Protein AF-A0A2T5G3D3-F1 (afdb_monomer)

Mean predicted aligned error: 13.02 Å

Secondary structure (DSSP, 8-state):
-EEEEEEEES--HHHHHHHHHHTT-EEPPPPPPPS---------------PPP---------S---EEE-TTS-EEEEEEEEEEEEETTEEEEEEEEEEEESSHHHHHHHHHHHHHHHHHTT--

Organism: Hydrogenibacillus schlegelii (NCBI:txid1484)

Radius of gyration: 21.53 Å; Cα contacts (8 Å, |Δi|>4): 156; chains: 1; bounding box: 33×65×43 Å

Nearest PDB structures (foldseek):
  5kec-assembly3_D  TM=5.441E-01  e=1.454E+00  Klebsiella pneumoniae
  5ked-assembly1_D  TM=5.421E-01  e=1.141E+00  Klebsiella pneumoniae
  3kdi-assembly1_A  TM=3.747E-01  e=2.511E+00  Arabidopsis thaliana
  3suz-assembly1_A  TM=4.066E-01  e=4.607E+00  Rattus norvegicus
  8fw5-assembly1_G  TM=3.354E-01  e=9.546E+00  Escherichia coli

Structure (mmCIF, N/CA/C/O backbone):
data_AF-A0A2T5G3D3-F1
#
_entry.id   AF-A0A2T5G3D3-F1
#
loop_
_atom_site.group_PDB
_atom_site.id
_atom_site.type_symbol
_atom_site.label_atom_id
_atom_site.label_alt_id
_atom_site.label_comp_id
_atom_site.label_asym_id
_atom_site.label_entity_id
_atom_site.label_seq_id
_atom_site.pdbx_PDB_ins_code
_atom_site.Cartn_x
_atom_site.Cartn_y
_atom_site.Cartn_z
_atom_site.occupancy
_atom_site.B_iso_or_equiv
_atom_site.auth_seq_id
_atom_site.auth_comp_id
_atom_site.auth_asym_id
_atom_site.auth_atom_id
_atom_site.pdbx_PDB_model_num
ATOM 1 N N . MET A 1 1 ? 1.406 -1.589 -18.668 1.00 78.25 1 MET A N 1
ATOM 2 C CA . MET A 1 1 ? 1.184 -1.319 -17.237 1.00 78.25 1 MET A CA 1
ATOM 3 C C . MET A 1 1 ? 0.192 -2.317 -16.689 1.00 78.25 1 MET A C 1
ATOM 5 O O . MET A 1 1 ? -0.881 -2.469 -17.265 1.00 78.25 1 MET A O 1
ATOM 9 N N . ALA A 1 2 ? 0.571 -2.992 -15.610 1.00 93.56 2 ALA A N 1
ATOM 10 C CA . ALA A 1 2 ? -0.282 -3.899 -14.857 1.00 93.56 2 ALA A CA 1
ATOM 11 C C . ALA A 1 2 ? -0.741 -3.212 -13.563 1.00 93.56 2 ALA A C 1
ATOM 13 O O . ALA A 1 2 ? -0.013 -2.389 -13.004 1.00 93.56 2 ALA A O 1
ATOM 14 N N . GLN A 1 3 ? -1.956 -3.522 -13.108 1.00 94.88 3 GLN A N 1
ATOM 15 C CA . GLN A 1 3 ? -2.544 -2.901 -11.922 1.00 94.88 3 GLN A CA 1
ATOM 16 C C . GLN A 1 3 ? -3.323 -3.912 -11.086 1.00 94.88 3 GLN A C 1
ATOM 18 O O . GLN A 1 3 ? -3.928 -4.840 -11.623 1.00 94.88 3 GLN A O 1
ATOM 23 N N . ALA A 1 4 ? -3.342 -3.701 -9.773 1.00 95.81 4 ALA A N 1
ATOM 24 C CA . ALA A 1 4 ? -4.165 -4.458 -8.840 1.00 95.81 4 ALA A CA 1
ATOM 25 C C . ALA A 1 4 ? -4.669 -3.555 -7.713 1.00 95.81 4 ALA A C 1
ATOM 27 O O . ALA A 1 4 ? -4.017 -2.587 -7.338 1.00 95.81 4 ALA A O 1
ATOM 28 N N . ARG A 1 5 ? -5.823 -3.893 -7.139 1.00 95.56 5 ARG A N 1
ATOM 29 C CA . ARG A 1 5 ? -6.384 -3.208 -5.971 1.00 95.56 5 ARG A CA 1
ATOM 30 C C . ARG A 1 5 ? -6.585 -4.211 -4.854 1.00 95.56 5 ARG A C 1
ATOM 32 O O . ARG A 1 5 ? -7.222 -5.239 -5.075 1.00 95.56 5 ARG A O 1
ATOM 39 N N . LEU A 1 6 ? -6.096 -3.886 -3.662 1.00 94.50 6 LEU A N 1
ATOM 40 C CA . LEU A 1 6 ? -6.287 -4.704 -2.470 1.00 94.50 6 LEU A CA 1
ATOM 41 C C . LEU A 1 6 ? -6.952 -3.893 -1.359 1.00 94.50 6 LEU A C 1
ATOM 43 O O . LEU A 1 6 ? -6.588 -2.747 -1.102 1.00 94.50 6 LEU A O 1
ATOM 47 N N . GLU A 1 7 ? -7.921 -4.518 -0.695 1.00 93.94 7 GLU A N 1
ATOM 48 C CA . GLU A 1 7 ? -8.536 -4.013 0.531 1.00 93.94 7 GLU A CA 1
ATOM 49 C C . GLU A 1 7 ? -8.004 -4.822 1.715 1.00 93.94 7 GLU A C 1
ATOM 51 O O . GLU A 1 7 ? -8.103 -6.050 1.742 1.00 93.94 7 GLU A O 1
ATOM 56 N N . PHE A 1 8 ? -7.462 -4.124 2.704 1.00 92.00 8 PHE A N 1
ATOM 57 C CA . PHE A 1 8 ? -6.969 -4.699 3.946 1.00 92.00 8 PHE A CA 1
ATOM 58 C C . PHE A 1 8 ? -7.875 -4.283 5.094 1.00 92.00 8 PHE A C 1
ATOM 60 O O . PHE A 1 8 ? -8.322 -3.139 5.155 1.00 92.00 8 PHE A O 1
ATOM 67 N N . ARG A 1 9 ? -8.141 -5.216 6.010 1.00 91.06 9 ARG A N 1
ATOM 68 C CA . ARG A 1 9 ? -8.968 -4.991 7.198 1.00 91.06 9 ARG A CA 1
ATOM 69 C C . ARG A 1 9 ? -8.184 -5.381 8.441 1.00 91.06 9 ARG A C 1
ATOM 71 O O . ARG A 1 9 ? -7.610 -6.463 8.483 1.00 91.06 9 ARG A O 1
ATOM 78 N N . GLY A 1 10 ? -8.178 -4.508 9.441 1.00 88.94 10 GLY A N 1
ATOM 79 C CA . GLY A 1 10 ? -7.516 -4.744 10.725 1.00 88.94 10 GLY A CA 1
ATOM 80 C C . GLY A 1 10 ? -6.015 -4.456 10.736 1.00 88.94 10 GLY A C 1
ATOM 81 O O . GLY A 1 10 ? -5.372 -4.693 11.753 1.00 88.94 10 GLY A O 1
ATOM 82 N N . ILE A 1 11 ? -5.457 -3.924 9.645 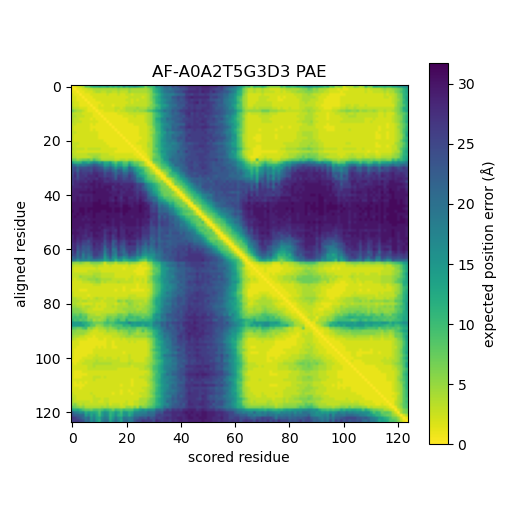1.00 90.25 11 ILE A N 1
ATOM 83 C CA . ILE A 1 11 ? -4.073 -3.446 9.592 1.00 90.25 11 ILE A CA 1
ATOM 84 C C . ILE A 1 11 ? -4.119 -1.921 9.420 1.00 90.25 11 ILE A C 1
ATOM 86 O O . ILE A 1 11 ? -4.654 -1.440 8.419 1.00 90.25 11 ILE A O 1
ATOM 90 N N . PRO A 1 12 ? -3.586 -1.138 10.372 1.00 90.56 12 PRO A N 1
ATOM 91 C CA . PRO A 1 12 ? -3.628 0.313 10.275 1.00 90.56 12 PRO A CA 1
ATOM 92 C C . PRO A 1 12 ? -2.683 0.816 9.177 1.00 90.56 12 PRO A C 1
ATOM 94 O O . PRO A 1 12 ? -1.663 0.195 8.858 1.00 90.56 12 PRO A O 1
ATOM 97 N N . LEU A 1 13 ? -2.978 1.997 8.624 1.00 90.94 13 LEU A N 1
ATOM 98 C CA . LEU A 1 13 ? -2.178 2.602 7.551 1.00 90.94 13 LEU A CA 1
ATOM 99 C C . LEU A 1 13 ? -0.694 2.768 7.928 1.00 90.94 13 LEU A C 1
ATOM 101 O O . LEU A 1 13 ? 0.181 2.610 7.079 1.00 90.94 13 LEU A O 1
ATOM 105 N N . SER A 1 14 ? -0.390 3.064 9.193 1.00 91.62 14 SER A N 1
ATOM 106 C CA . SER A 1 14 ? 0.991 3.177 9.688 1.00 91.62 14 SER A CA 1
ATOM 107 C C . SER A 1 14 ? 1.791 1.890 9.469 1.00 91.62 14 SER A C 1
ATOM 109 O O . SER A 1 14 ? 2.942 1.944 9.033 1.00 91.62 14 SER A O 1
ATOM 111 N N . THR A 1 15 ? 1.167 0.735 9.693 1.00 92.88 15 THR A N 1
ATOM 112 C CA . THR A 1 15 ? 1.768 -0.577 9.447 1.00 92.88 15 THR A CA 1
ATOM 113 C C . THR A 1 15 ? 1.956 -0.823 7.950 1.00 92.88 15 THR A C 1
ATOM 115 O O . THR A 1 15 ? 3.024 -1.266 7.529 1.00 92.88 15 THR A O 1
ATOM 118 N N . HIS A 1 16 ? 0.981 -0.439 7.119 1.00 93.88 16 HIS A N 1
ATOM 119 C CA . HIS A 1 16 ? 1.128 -0.490 5.662 1.00 93.88 16 HIS A CA 1
ATOM 120 C C . HIS A 1 16 ? 2.294 0.368 5.153 1.00 93.88 16 HIS A C 1
ATOM 122 O O . HIS A 1 16 ? 3.044 -0.084 4.288 1.00 93.88 16 HIS A O 1
ATOM 128 N N . ARG A 1 17 ? 2.503 1.571 5.707 1.00 93.69 17 ARG A N 1
ATOM 129 C CA . ARG A 1 17 ? 3.666 2.419 5.382 1.00 93.69 17 ARG A CA 1
ATOM 130 C C . ARG A 1 17 ? 4.982 1.739 5.746 1.00 93.69 17 ARG A C 1
ATOM 132 O O . ARG A 1 17 ? 5.920 1.774 4.954 1.00 93.69 17 ARG A O 1
ATOM 139 N N . ALA A 1 18 ? 5.044 1.072 6.898 1.00 93.19 18 ALA A N 1
ATOM 140 C CA . ALA A 1 18 ? 6.224 0.307 7.290 1.00 93.19 18 ALA A CA 1
ATOM 141 C C . ALA A 1 18 ? 6.504 -0.857 6.320 1.00 93.19 18 ALA A C 1
ATOM 143 O O . ALA A 1 18 ? 7.661 -1.115 5.991 1.00 93.19 18 ALA A O 1
ATOM 144 N N . TYR A 1 19 ? 5.469 -1.539 5.813 1.00 93.94 19 TYR A N 1
ATOM 145 C CA . TYR A 1 19 ? 5.640 -2.565 4.777 1.00 93.94 19 TYR A CA 1
ATOM 146 C C . TYR A 1 19 ? 6.149 -1.986 3.462 1.00 93.94 19 TYR A C 1
ATOM 148 O O . TYR A 1 19 ? 7.093 -2.524 2.893 1.00 93.94 19 TYR A O 1
ATOM 156 N N . MET A 1 20 ? 5.566 -0.874 3.008 1.00 94.69 20 MET A N 1
ATOM 157 C CA . MET A 1 20 ? 6.011 -0.175 1.801 1.00 94.69 20 MET A CA 1
ATOM 158 C C . MET A 1 20 ? 7.500 0.190 1.903 1.00 94.69 20 MET A C 1
ATOM 160 O O . MET A 1 20 ? 8.278 -0.172 1.023 1.00 94.69 20 MET A O 1
ATOM 164 N N . GLN A 1 21 ? 7.926 0.773 3.026 1.00 93.56 21 GLN A N 1
ATOM 165 C CA . GLN A 1 21 ? 9.333 1.100 3.277 1.00 93.56 21 GLN A CA 1
ATOM 166 C C . GLN A 1 21 ? 10.246 -0.134 3.267 1.00 93.56 21 GLN A C 1
ATOM 168 O O . GLN A 1 21 ? 11.314 -0.096 2.658 1.00 93.56 21 GLN A O 1
ATOM 173 N N . LYS A 1 22 ? 9.829 -1.246 3.894 1.00 94.25 22 LYS A N 1
ATOM 174 C CA . LYS A 1 22 ? 10.585 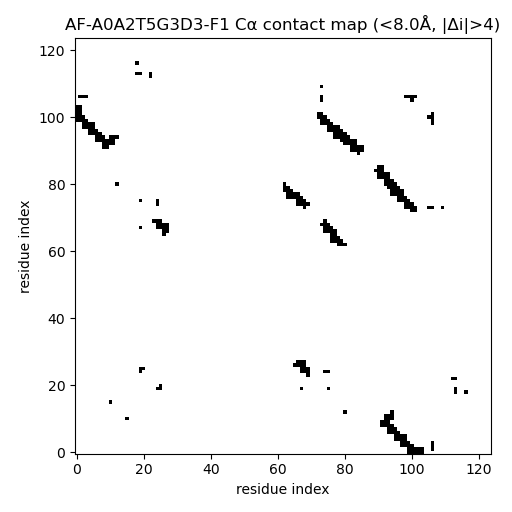-2.515 3.875 1.00 94.25 22 LYS A CA 1
ATOM 175 C C . LYS A 1 22 ? 10.763 -3.079 2.465 1.00 94.25 22 LYS A C 1
ATOM 177 O O . LYS A 1 22 ? 11.783 -3.701 2.194 1.00 94.25 22 LYS A O 1
ATOM 182 N N . LEU A 1 23 ? 9.790 -2.859 1.583 1.00 94.12 23 LEU A N 1
ATOM 183 C CA . LEU A 1 23 ? 9.835 -3.279 0.180 1.00 94.12 23 LEU A CA 1
ATOM 184 C C . LEU A 1 23 ? 10.541 -2.268 -0.738 1.00 94.12 23 LEU A C 1
ATOM 186 O O . LEU A 1 23 ? 10.537 -2.448 -1.956 1.00 94.12 23 LEU A O 1
ATOM 190 N N . GLY A 1 24 ? 11.135 -1.214 -0.171 1.00 95.44 24 GLY A N 1
ATOM 191 C CA . GLY A 1 24 ? 11.882 -0.197 -0.909 1.00 95.44 24 GLY A CA 1
ATOM 192 C C . GLY A 1 24 ? 11.025 0.919 -1.506 1.00 95.44 24 GLY A C 1
ATOM 193 O O . GLY A 1 24 ? 11.566 1.783 -2.188 1.00 95.44 24 GLY A O 1
ATOM 194 N N . PHE A 1 25 ? 9.718 0.948 -1.237 1.00 95.69 25 PHE A N 1
ATOM 195 C CA . PHE A 1 25 ? 8.858 2.043 -1.673 1.00 95.69 25 PHE A CA 1
ATOM 196 C C . PHE A 1 25 ? 9.112 3.296 -0.834 1.00 95.69 25 PHE A C 1
ATOM 198 O O . PHE A 1 25 ? 9.216 3.245 0.396 1.00 95.69 25 PHE A O 1
ATOM 205 N N . ARG A 1 26 ? 9.187 4.439 -1.510 1.00 94.06 26 ARG A N 1
ATOM 206 C CA . ARG A 1 26 ? 9.394 5.760 -0.908 1.00 94.06 26 ARG A CA 1
ATOM 207 C C . ARG A 1 26 ? 8.321 6.718 -1.408 1.00 94.06 26 ARG A C 1
ATOM 209 O O . ARG A 1 26 ? 7.843 6.510 -2.521 1.00 94.06 26 ARG A O 1
ATOM 216 N N . PRO A 1 27 ? 7.965 7.777 -0.660 1.00 92.00 27 PRO A N 1
ATOM 217 C CA . PRO A 1 27 ? 7.068 8.805 -1.172 1.00 92.00 27 PRO A CA 1
ATOM 218 C C . PRO A 1 27 ? 7.550 9.264 -2.546 1.00 92.00 27 PRO A C 1
ATOM 220 O O . PRO A 1 27 ? 8.721 9.626 -2.692 1.00 92.00 27 PRO A O 1
ATOM 223 N N . CYS A 1 28 ? 6.681 9.193 -3.553 1.00 88.50 28 CYS A N 1
ATOM 224 C CA . CYS A 1 28 ? 7.048 9.644 -4.887 1.00 88.50 28 CYS A CA 1
ATOM 225 C C . CYS A 1 28 ? 7.432 11.120 -4.783 1.00 88.50 28 CYS A C 1
ATOM 227 O O . CYS A 1 28 ? 6.657 11.923 -4.255 1.00 88.50 28 CYS A O 1
ATOM 229 N N . SER A 1 29 ? 8.622 11.491 -5.257 1.00 74.69 29 SER A N 1
ATOM 230 C CA . SER A 1 29 ? 8.968 12.905 -5.344 1.00 74.69 29 SER A CA 1
ATOM 231 C C . SER A 1 29 ? 7.921 13.597 -6.219 1.00 74.69 29 SER A C 1
ATOM 233 O O . SER A 1 29 ? 7.592 13.061 -7.284 1.00 74.69 29 SER A O 1
ATOM 235 N N . PRO A 1 30 ? 7.377 14.759 -5.807 1.00 60.25 30 PRO A N 1
ATOM 236 C CA . PRO A 1 30 ? 6.609 15.564 -6.738 1.00 60.25 30 PRO A CA 1
ATOM 237 C C . PRO A 1 30 ? 7.537 15.822 -7.922 1.00 60.25 30 PRO A C 1
ATOM 239 O O . PRO A 1 30 ? 8.655 16.305 -7.729 1.00 60.25 30 PRO A O 1
ATOM 242 N N . SER A 1 31 ? 7.125 15.404 -9.123 1.00 47.78 31 SER A N 1
ATOM 243 C CA . SER A 1 31 ? 7.866 15.740 -10.337 1.00 47.78 31 SER A CA 1
ATOM 244 C C . SER A 1 31 ? 8.101 17.242 -10.292 1.00 47.78 31 SER A C 1
ATOM 246 O O . SER A 1 31 ? 7.138 18.001 -10.157 1.00 47.78 31 SER A O 1
ATOM 248 N N . ALA A 1 32 ? 9.369 17.659 -10.286 1.00 41.06 32 ALA A N 1
ATOM 249 C CA . ALA A 1 32 ? 9.703 19.071 -10.321 1.00 41.06 32 ALA A CA 1
ATOM 250 C C . ALA A 1 32 ? 8.907 19.697 -11.477 1.00 41.06 32 ALA A C 1
ATOM 252 O O . ALA A 1 32 ? 8.893 19.103 -12.562 1.00 41.06 32 ALA A O 1
ATOM 253 N N . PRO A 1 33 ? 8.198 20.823 -11.272 1.00 41.03 33 PRO A N 1
ATOM 254 C CA . PRO A 1 33 ? 7.569 21.498 -12.392 1.00 41.03 33 PRO A CA 1
ATOM 255 C C . PRO A 1 33 ? 8.672 21.782 -13.411 1.00 41.03 33 PRO A C 1
ATOM 257 O O . PRO A 1 33 ? 9.689 22.393 -13.073 1.00 41.03 33 PRO A O 1
ATOM 260 N N . SER A 1 34 ? 8.507 21.265 -14.630 1.00 37.31 34 SER A N 1
ATOM 261 C CA . SER A 1 34 ? 9.401 21.578 -15.742 1.00 37.31 34 SER A CA 1
ATOM 262 C C . SER A 1 34 ? 9.524 23.105 -15.830 1.00 37.31 34 SER A C 1
ATOM 264 O O . SER A 1 34 ? 8.487 23.777 -15.797 1.00 37.31 34 SER A O 1
ATOM 266 N N . PRO A 1 35 ? 10.734 23.690 -15.890 1.00 45.22 35 PRO A N 1
ATOM 267 C CA . PRO A 1 35 ? 10.912 25.134 -15.964 1.00 45.22 35 PRO A CA 1
ATOM 268 C C . PRO A 1 35 ? 10.586 25.647 -17.378 1.00 45.22 35 PRO A C 1
ATOM 270 O O . PRO A 1 35 ? 11.434 26.204 -18.062 1.00 45.22 35 PRO A O 1
ATOM 273 N N . GLU A 1 36 ? 9.345 25.476 -17.824 1.00 44.81 36 GLU A N 1
ATOM 274 C CA . GLU A 1 36 ? 8.787 26.121 -19.015 1.00 44.81 36 GLU A CA 1
ATOM 275 C C . GLU A 1 36 ? 7.633 27.028 -18.593 1.00 44.81 36 GLU A C 1
ATOM 277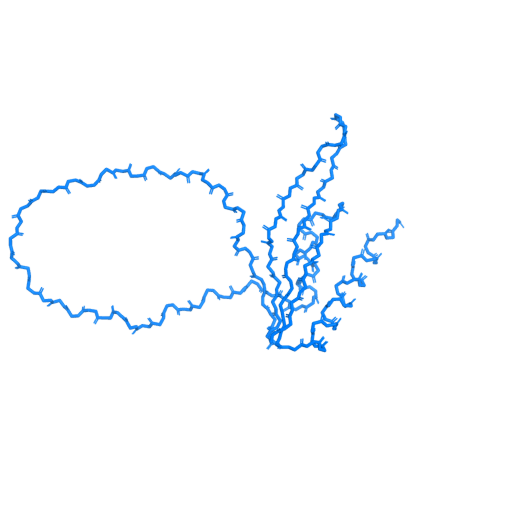 O O . GLU A 1 36 ? 6.470 26.794 -18.898 1.00 44.81 36 GLU A O 1
ATOM 282 N N . SER A 1 37 ? 7.948 28.062 -17.817 1.00 51.06 37 SER A N 1
ATOM 283 C CA . SER A 1 37 ? 7.110 29.262 -17.685 1.00 51.06 37 SER A CA 1
ATOM 284 C C . SER A 1 37 ? 7.955 30.421 -17.155 1.00 51.06 37 SER A C 1
ATOM 286 O O . SER A 1 37 ? 7.642 31.039 -16.143 1.00 51.06 37 SER A O 1
ATOM 288 N N . VAL A 1 38 ? 9.057 30.726 -17.845 1.00 49.00 38 VAL A N 1
ATOM 289 C CA . VAL A 1 38 ? 9.618 32.082 -17.808 1.00 49.00 38 VAL A CA 1
ATOM 290 C C . VAL A 1 38 ? 8.822 32.891 -18.830 1.00 49.00 38 VAL A C 1
ATOM 292 O O . VAL A 1 38 ? 9.212 33.008 -19.987 1.00 49.00 38 VAL A O 1
ATOM 295 N N . ALA A 1 39 ? 7.651 33.383 -18.424 1.00 50.00 39 ALA A N 1
ATOM 296 C CA . ALA A 1 39 ? 6.958 34.415 -19.183 1.00 50.00 39 ALA A CA 1
ATOM 297 C C . ALA A 1 39 ? 7.765 35.717 -19.051 1.00 50.00 39 ALA A C 1
ATOM 299 O O . ALA A 1 39 ? 8.002 36.197 -17.941 1.00 50.00 39 ALA A O 1
ATOM 300 N N . LEU A 1 40 ? 8.229 36.254 -20.182 1.00 48.56 40 LEU A N 1
ATOM 301 C CA . LEU A 1 40 ? 8.820 37.589 -20.266 1.00 48.56 40 LEU A CA 1
ATOM 302 C C . LEU A 1 40 ? 7.809 38.637 -19.749 1.00 48.56 40 LEU A C 1
ATOM 304 O O . LEU A 1 40 ? 6.618 38.509 -20.037 1.00 48.56 40 LEU A O 1
ATOM 308 N N . PRO A 1 41 ? 8.242 39.685 -19.022 1.00 47.97 41 PRO A N 1
ATOM 309 C CA . PRO A 1 41 ? 7.345 40.757 -18.613 1.00 47.97 41 PRO A CA 1
ATOM 310 C C . PRO A 1 41 ? 7.052 41.666 -19.813 1.00 47.97 41 PRO A C 1
ATOM 312 O O . PRO A 1 41 ? 7.903 42.454 -20.223 1.00 47.97 41 PRO A O 1
ATOM 315 N N . GLU A 1 42 ? 5.846 41.573 -20.370 1.00 47.25 42 GLU A N 1
ATOM 316 C CA . GLU A 1 42 ? 5.347 42.535 -21.353 1.00 47.25 42 GLU A CA 1
ATOM 317 C C . GLU A 1 42 ? 4.412 43.543 -20.662 1.00 47.25 42 GLU A C 1
ATOM 319 O O . GLU A 1 42 ? 3.364 43.180 -20.136 1.00 47.25 42 GLU A O 1
ATOM 324 N N . GLY A 1 43 ? 4.866 44.801 -20.619 1.00 41.56 43 GLY A N 1
ATOM 325 C CA . GLY A 1 43 ? 4.079 46.040 -20.572 1.00 41.56 43 GLY A CA 1
ATOM 326 C C . GLY A 1 43 ? 2.878 46.132 -19.625 1.00 41.56 43 GLY A C 1
ATOM 327 O O . GLY A 1 43 ? 1.751 45.851 -20.014 1.00 41.56 43 GLY A O 1
ATOM 328 N N . THR A 1 44 ? 3.094 46.693 -18.435 1.00 48.59 44 THR A N 1
ATOM 329 C CA . THR A 1 44 ? 2.025 47.266 -17.603 1.00 48.59 44 THR A CA 1
ATOM 330 C C . THR A 1 44 ? 1.619 48.641 -18.139 1.00 48.59 44 THR A C 1
ATOM 332 O O . THR A 1 44 ? 2.436 49.556 -18.094 1.00 48.59 44 THR A O 1
ATOM 335 N N . ASP A 1 45 ? 0.356 48.819 -18.535 1.00 42.28 45 ASP A N 1
ATOM 336 C CA . ASP A 1 45 ? -0.370 50.075 -18.297 1.00 42.28 45 ASP A CA 1
ATOM 337 C C . ASP A 1 45 ? -1.884 49.817 -18.139 1.00 42.28 45 ASP A C 1
ATOM 339 O O . ASP A 1 45 ? -2.449 48.976 -18.836 1.00 42.28 45 ASP A O 1
ATOM 343 N N . ALA A 1 46 ? -2.501 50.570 -17.218 1.00 36.75 46 ALA A N 1
ATOM 344 C CA . ALA A 1 46 ? -3.918 50.623 -16.814 1.00 36.75 46 ALA A CA 1
ATOM 345 C C . ALA A 1 46 ? -4.378 49.752 -15.613 1.00 36.75 46 ALA A C 1
ATOM 347 O O . ALA A 1 46 ? -4.683 48.566 -15.708 1.00 36.75 46 ALA A O 1
ATOM 348 N N . ALA A 1 47 ? -4.501 50.425 -14.463 1.00 41.75 47 ALA A N 1
ATOM 349 C CA . ALA A 1 47 ? -5.241 50.035 -13.253 1.00 41.75 47 ALA A CA 1
ATOM 350 C C . ALA A 1 47 ? -6.733 50.478 -13.348 1.00 41.75 47 ALA A C 1
ATOM 352 O O . ALA A 1 47 ? -7.080 51.115 -14.345 1.00 41.75 47 ALA A O 1
ATOM 353 N N . PRO A 1 48 ? -7.608 50.318 -12.322 1.00 54.16 48 PRO A N 1
ATOM 354 C CA . PRO A 1 48 ? -7.520 49.542 -11.078 1.00 54.16 48 PRO A CA 1
ATOM 355 C C . PRO A 1 48 ? -8.784 48.675 -10.805 1.00 54.16 48 PRO A C 1
ATOM 357 O O . PRO A 1 48 ? -9.754 48.674 -11.555 1.00 54.16 48 PRO A O 1
ATOM 360 N N . ASP A 1 49 ? -8.781 48.026 -9.638 1.00 45.09 49 ASP A N 1
ATOM 361 C CA . ASP A 1 49 ? -9.969 47.653 -8.854 1.00 45.09 49 ASP A CA 1
ATOM 362 C C . ASP A 1 49 ? -10.714 46.360 -9.237 1.00 45.09 49 ASP A C 1
ATOM 364 O O . ASP A 1 49 ? -11.626 46.337 -10.061 1.00 45.09 49 ASP A O 1
ATOM 368 N N . ARG A 1 50 ? -10.361 45.268 -8.542 1.00 45.75 50 ARG A N 1
ATOM 369 C CA . ARG A 1 50 ? -11.331 44.316 -7.977 1.00 45.75 50 ARG A CA 1
ATOM 370 C C . ARG A 1 50 ? -10.646 43.386 -6.977 1.00 45.75 50 ARG A C 1
ATOM 372 O O . ARG A 1 50 ? -9.786 42.585 -7.329 1.00 45.75 50 ARG A O 1
ATOM 379 N N . LEU A 1 51 ? -11.065 43.501 -5.720 1.00 52.66 51 LEU A N 1
ATOM 380 C CA . LEU A 1 51 ? -10.820 42.538 -4.646 1.00 52.66 51 LEU A CA 1
ATOM 381 C C . LEU A 1 51 ? -11.140 41.105 -5.111 1.00 52.66 51 LEU A C 1
ATOM 383 O O . LEU A 1 51 ? -12.246 40.880 -5.610 1.00 52.66 51 LEU A O 1
ATOM 387 N N . PRO A 1 52 ? -10.291 40.107 -4.825 1.00 44.38 52 PRO A N 1
ATOM 388 C CA . PRO A 1 52 ? -10.769 38.758 -4.605 1.00 44.38 52 PRO A CA 1
ATOM 389 C C . PRO A 1 52 ? -10.823 38.491 -3.104 1.00 44.38 52 PRO A C 1
ATOM 391 O O . PRO A 1 52 ? -9.848 38.645 -2.369 1.00 44.38 52 PRO A O 1
ATOM 394 N N . ALA A 1 53 ? -12.021 38.112 -2.676 1.00 38.69 53 ALA A N 1
ATOM 395 C CA . ALA A 1 53 ? -12.337 37.644 -1.347 1.00 38.69 53 ALA A CA 1
ATOM 396 C C . ALA A 1 53 ? -11.359 36.556 -0.886 1.00 38.69 53 ALA A C 1
ATOM 398 O O . ALA A 1 53 ? -10.998 35.657 -1.645 1.00 38.69 53 ALA A O 1
ATOM 399 N N . SER A 1 54 ? -10.989 36.631 0.391 1.00 41.38 54 SER A N 1
ATOM 400 C CA . SER A 1 54 ? -10.358 35.552 1.138 1.00 41.38 54 SER A CA 1
ATOM 401 C C . SER A 1 54 ? -11.179 34.272 0.995 1.00 41.38 54 SER A C 1
ATOM 403 O O . SER A 1 54 ? -12.182 34.086 1.685 1.00 41.38 54 SER A O 1
ATOM 405 N N . THR A 1 55 ? -10.758 33.372 0.110 1.00 42.31 55 THR A N 1
ATOM 406 C CA . THR A 1 55 ? -11.275 32.008 0.100 1.00 42.31 55 THR A CA 1
ATOM 407 C C . THR A 1 55 ? -10.699 31.309 1.323 1.00 42.31 55 THR A C 1
ATOM 409 O O . THR A 1 55 ? -9.512 30.989 1.383 1.00 42.31 55 THR A O 1
ATOM 412 N N . ALA A 1 56 ? -11.545 31.142 2.337 1.00 44.69 56 ALA A N 1
ATOM 413 C CA . ALA A 1 56 ? -11.257 30.343 3.514 1.00 44.69 56 ALA A CA 1
ATOM 414 C C . ALA A 1 56 ? -10.745 28.946 3.105 1.00 44.69 56 ALA A C 1
ATOM 416 O O . ALA A 1 56 ? -11.226 28.391 2.110 1.00 44.69 56 ALA A O 1
ATOM 417 N N . PRO A 1 57 ? -9.809 28.346 3.862 1.00 40.81 57 PRO A N 1
ATOM 418 C CA . PRO A 1 57 ? -9.380 26.982 3.612 1.00 40.81 57 PRO A CA 1
ATOM 419 C C . PRO A 1 57 ? -10.563 26.056 3.901 1.00 40.81 57 PRO A C 1
ATOM 421 O O . PRO A 1 57 ? -10.884 25.763 5.052 1.00 40.81 57 PRO A O 1
ATOM 424 N N . SER A 1 58 ? -11.242 25.624 2.841 1.00 39.88 58 SER A N 1
ATOM 425 C CA . SER A 1 58 ? -12.214 24.544 2.930 1.00 39.88 58 SER A CA 1
ATOM 426 C C . SER A 1 58 ? -11.437 23.284 3.290 1.00 39.88 58 SER A C 1
ATOM 428 O O . SER A 1 58 ? -10.642 22.782 2.498 1.00 39.88 58 SER A O 1
ATOM 430 N N . GLN A 1 59 ? -11.617 22.827 4.528 1.00 44.75 59 GLN A N 1
ATOM 431 C CA . GLN A 1 59 ? -11.155 21.535 5.021 1.00 44.75 59 GLN A CA 1
ATOM 432 C C . GLN A 1 59 ? -11.954 20.420 4.337 1.00 44.75 59 GLN A C 1
ATOM 434 O O . GLN A 1 59 ? -12.765 19.745 4.962 1.00 44.75 59 GLN A O 1
ATOM 439 N N . ASP A 1 60 ? -11.716 20.226 3.046 1.00 42.22 60 ASP A N 1
ATOM 440 C CA . ASP A 1 60 ? -12.002 18.964 2.387 1.00 42.22 60 ASP A CA 1
ATOM 441 C C . ASP A 1 60 ? -10.782 18.078 2.648 1.00 42.22 60 ASP A C 1
ATOM 443 O O . ASP A 1 60 ? -9.692 18.275 2.105 1.00 42.22 60 ASP A O 1
ATOM 447 N N . ARG A 1 61 ? -10.909 17.191 3.637 1.00 43.69 61 ARG A N 1
ATOM 448 C CA . ARG A 1 61 ? -9.857 16.262 4.046 1.00 43.69 61 ARG A CA 1
ATOM 449 C C . ARG A 1 61 ? -9.699 15.239 2.924 1.00 43.69 61 ARG A C 1
ATOM 451 O O . ARG A 1 61 ? -10.316 14.181 2.969 1.00 43.69 61 ARG A O 1
ATOM 458 N N . ALA A 1 62 ? -8.908 15.598 1.916 1.00 42.59 62 ALA A N 1
ATOM 459 C CA . ALA A 1 62 ? -8.647 14.796 0.733 1.00 42.59 62 ALA A CA 1
ATOM 460 C C . ALA A 1 62 ? -8.276 13.358 1.123 1.00 42.59 62 ALA A C 1
ATOM 462 O O . ALA A 1 62 ? -7.178 13.076 1.609 1.00 42.59 62 ALA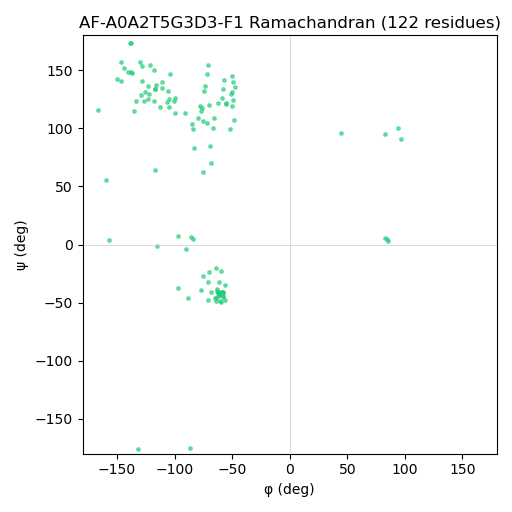 A O 1
ATOM 463 N N . ALA A 1 63 ? -9.205 12.434 0.894 1.00 44.19 63 ALA A N 1
ATOM 464 C CA . ALA A 1 63 ? -8.844 1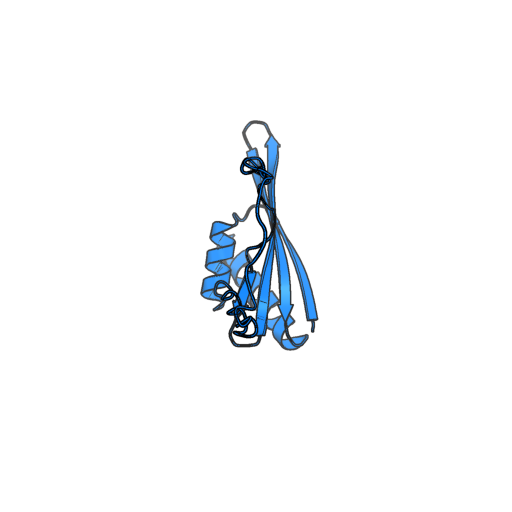1.062 0.613 1.00 44.19 63 ALA A CA 1
ATOM 465 C C . ALA A 1 63 ? -8.030 11.069 -0.694 1.00 44.19 63 ALA A C 1
ATOM 467 O O . ALA A 1 63 ? -8.518 11.531 -1.721 1.00 44.19 63 ALA A O 1
ATOM 468 N N . GLY A 1 64 ? -6.794 10.571 -0.645 1.00 54.56 64 GLY A N 1
ATOM 469 C CA . GLY A 1 64 ? -6.012 10.239 -1.838 1.00 54.56 64 GLY A CA 1
ATOM 470 C C . GLY A 1 64 ? -5.023 11.311 -2.303 1.00 54.56 64 GLY A C 1
ATOM 471 O O . GLY A 1 64 ? -5.328 12.140 -3.151 1.00 54.56 64 GLY A O 1
ATOM 472 N N . THR A 1 65 ? -3.790 11.241 -1.803 1.00 65.50 65 THR A N 1
ATOM 473 C CA . THR A 1 65 ? -2.586 11.769 -2.493 1.00 65.50 65 THR A CA 1
ATOM 474 C C . THR A 1 65 ? -1.294 11.093 -2.026 1.00 65.50 65 THR A C 1
ATOM 476 O O . THR A 1 65 ? -0.206 11.469 -2.455 1.00 65.50 65 THR A O 1
ATOM 479 N N . GLU A 1 66 ? -1.370 10.082 -1.155 1.00 88.06 66 GLU A N 1
ATOM 480 C CA . GLU A 1 66 ? -0.173 9.374 -0.717 1.00 88.06 66 GLU A CA 1
ATOM 481 C C . GLU A 1 66 ? 0.161 8.284 -1.736 1.00 88.06 66 GLU A C 1
ATOM 483 O O . GLU A 1 66 ? -0.490 7.241 -1.794 1.00 88.06 66 GLU A O 1
ATOM 488 N N . ARG A 1 67 ? 1.173 8.559 -2.560 1.00 92.31 67 ARG A N 1
ATOM 489 C CA . ARG A 1 67 ? 1.725 7.629 -3.542 1.00 92.31 67 ARG A CA 1
ATOM 490 C C . ARG A 1 67 ? 3.175 7.339 -3.184 1.00 92.31 67 ARG A C 1
ATOM 492 O O . ARG A 1 67 ? 3.951 8.258 -2.917 1.00 92.31 67 ARG A O 1
ATOM 499 N N . HIS A 1 68 ? 3.537 6.066 -3.206 1.00 94.25 68 HIS A N 1
ATOM 500 C CA . HIS A 1 68 ? 4.899 5.602 -3.009 1.00 94.25 68 HIS A CA 1
ATOM 501 C C . HIS A 1 68 ? 5.408 4.926 -4.273 1.00 94.25 68 HIS A C 1
ATOM 503 O O . HIS A 1 68 ? 4.682 4.161 -4.896 1.00 94.25 68 HIS A O 1
ATOM 509 N N . CYS A 1 69 ? 6.646 5.215 -4.641 1.00 94.75 69 CYS A N 1
ATOM 510 C CA . CYS A 1 69 ? 7.313 4.743 -5.842 1.00 94.75 69 CYS A CA 1
ATOM 511 C C . CYS A 1 69 ? 8.533 3.904 -5.450 1.00 94.75 69 CYS A C 1
ATOM 513 O O . CYS A 1 69 ? 9.149 4.143 -4.406 1.00 94.75 69 CYS A O 1
ATOM 515 N N . ARG A 1 70 ? 8.877 2.936 -6.294 1.00 94.06 70 ARG A N 1
ATOM 516 C CA . ARG A 1 70 ? 10.074 2.100 -6.195 1.00 94.06 70 ARG A CA 1
ATOM 517 C C . ARG A 1 70 ? 10.908 2.255 -7.472 1.00 94.06 70 ARG A C 1
ATOM 519 O O . ARG A 1 70 ? 10.376 2.618 -8.519 1.00 94.06 70 ARG A O 1
ATOM 526 N N . ASP A 1 71 ? 12.215 2.021 -7.373 1.00 91.31 71 ASP A N 1
ATOM 527 C CA . ASP A 1 71 ? 13.182 2.301 -8.450 1.00 91.31 71 ASP A CA 1
ATOM 528 C C . ASP A 1 71 ? 12.956 1.468 -9.727 1.00 91.31 71 ASP A C 1
ATOM 530 O O . ASP A 1 71 ? 13.390 1.851 -10.809 1.00 91.31 71 ASP A O 1
ATOM 534 N N . ASP A 1 72 ? 12.239 0.352 -9.621 1.00 91.00 72 ASP A N 1
ATOM 535 C CA . ASP A 1 72 ? 11.849 -0.518 -10.735 1.00 91.00 72 ASP A CA 1
ATOM 536 C C . ASP A 1 72 ? 10.572 -0.056 -11.464 1.00 91.00 72 ASP A C 1
ATOM 538 O O . ASP A 1 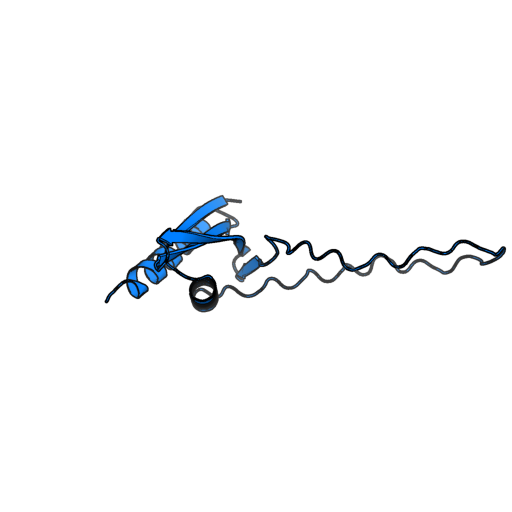72 ? 10.068 -0.740 -12.352 1.00 91.00 72 ASP A O 1
ATOM 542 N N . GLY A 1 73 ? 10.027 1.105 -11.091 1.00 91.25 73 GLY A N 1
ATOM 543 C CA . GLY A 1 73 ? 8.821 1.670 -11.689 1.00 91.25 73 GLY A CA 1
ATOM 544 C C . GLY A 1 73 ? 7.515 1.165 -11.075 1.00 91.25 73 GLY A C 1
ATOM 545 O O . GLY A 1 73 ? 6.445 1.564 -11.541 1.00 91.25 73 GLY A O 1
ATOM 546 N N . ALA A 1 74 ? 7.564 0.331 -10.030 1.00 94.94 74 ALA A N 1
ATOM 547 C CA . ALA A 1 74 ? 6.373 -0.016 -9.268 1.00 94.94 74 ALA A CA 1
ATOM 548 C C . ALA A 1 74 ? 5.897 1.169 -8.410 1.00 94.94 74 ALA A C 1
ATOM 550 O O . ALA A 1 74 ? 6.693 1.948 -7.875 1.00 94.94 74 ALA A O 1
ATOM 551 N N . ALA A 1 75 ? 4.583 1.288 -8.227 1.00 94.69 75 ALA A N 1
ATOM 552 C CA . ALA A 1 75 ? 3.981 2.288 -7.360 1.00 94.69 75 ALA A CA 1
ATOM 553 C C . ALA A 1 75 ? 2.825 1.717 -6.533 1.00 94.69 75 ALA A C 1
ATOM 555 O O . ALA A 1 75 ? 2.108 0.819 -6.968 1.00 94.69 75 ALA A O 1
ATOM 556 N N . ILE A 1 76 ? 2.640 2.265 -5.333 1.00 95.19 76 ILE A N 1
ATOM 557 C CA . ILE A 1 76 ? 1.518 1.965 -4.444 1.00 95.19 76 ILE A CA 1
ATOM 558 C C . ILE A 1 76 ? 0.854 3.281 -4.051 1.00 95.19 76 ILE A C 1
ATOM 560 O O . ILE A 1 76 ? 1.507 4.171 -3.507 1.00 95.19 76 ILE A O 1
ATOM 564 N N . ALA A 1 77 ? -0.443 3.410 -4.304 1.00 94.12 77 ALA A N 1
ATOM 565 C CA . ALA A 1 77 ? -1.238 4.567 -3.918 1.00 94.12 77 ALA A CA 1
ATOM 566 C C . ALA A 1 77 ? -2.230 4.201 -2.810 1.00 94.12 77 ALA A C 1
ATOM 568 O O . ALA A 1 77 ? -2.936 3.194 -2.888 1.00 94.12 77 ALA A O 1
ATOM 569 N N . VAL A 1 78 ? -2.313 5.047 -1.783 1.00 93.00 78 VAL A N 1
ATOM 570 C CA . VAL A 1 78 ? -3.346 4.951 -0.751 1.00 93.00 78 VAL A CA 1
ATOM 571 C C . VAL A 1 78 ? -4.622 5.558 -1.310 1.00 93.00 78 VAL A C 1
ATOM 573 O O . VAL A 1 78 ? -4.723 6.775 -1.477 1.00 93.00 78 VAL A O 1
ATOM 576 N N . ARG A 1 79 ? -5.601 4.702 -1.601 1.00 90.75 79 ARG A N 1
ATOM 577 C CA . ARG A 1 79 ? -6.870 5.126 -2.188 1.00 90.75 79 ARG A CA 1
ATOM 578 C C . ARG A 1 79 ? -7.892 5.512 -1.135 1.00 90.75 79 ARG A C 1
ATOM 580 O O . ARG A 1 79 ? -8.562 6.528 -1.273 1.00 90.75 79 ARG A O 1
ATOM 587 N N . GLU A 1 80 ? -8.027 4.695 -0.099 1.00 88.88 80 GLU A N 1
ATOM 588 C CA . GLU A 1 80 ? -9.045 4.894 0.926 1.00 88.88 80 GLU A CA 1
ATOM 589 C C . GLU A 1 80 ? -8.527 4.437 2.283 1.00 88.88 80 GLU A C 1
ATOM 591 O O . GLU A 1 80 ? -7.849 3.415 2.393 1.00 88.88 80 GLU A O 1
ATOM 596 N N . VAL A 1 81 ? -8.867 5.202 3.316 1.00 90.69 81 VAL A N 1
ATOM 597 C CA . VAL A 1 81 ? -8.628 4.853 4.713 1.00 90.69 81 VAL A CA 1
ATOM 598 C C . VAL A 1 81 ? -9.910 5.174 5.456 1.00 90.69 81 VAL A C 1
ATOM 600 O O . VAL A 1 81 ? -10.315 6.334 5.520 1.00 90.69 81 VAL A O 1
ATOM 603 N N . ARG A 1 82 ? -10.563 4.150 5.995 1.00 91.69 82 ARG A N 1
ATOM 604 C CA . ARG A 1 82 ? -11.790 4.305 6.775 1.00 91.69 82 ARG A CA 1
ATOM 605 C C . A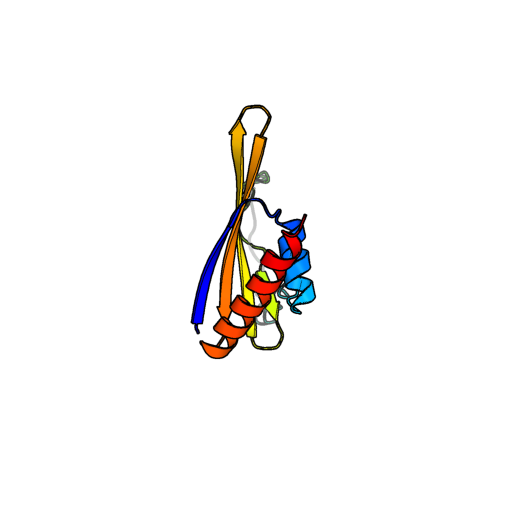RG A 1 82 ? -11.737 3.424 8.007 1.00 91.69 82 ARG A C 1
ATOM 607 O O . ARG A 1 82 ? -11.208 2.322 7.958 1.00 91.69 82 ARG A O 1
ATOM 614 N N . THR A 1 83 ? -12.350 3.880 9.084 1.00 90.69 83 THR A N 1
ATOM 615 C CA . THR A 1 83 ? -12.533 3.076 10.290 1.00 90.69 83 THR A CA 1
ATOM 616 C C . THR A 1 83 ? -13.992 2.635 10.341 1.00 90.69 83 THR A C 1
ATOM 618 O O . THR A 1 83 ? -14.898 3.465 10.375 1.00 90.69 83 THR A O 1
ATOM 621 N N . LEU A 1 84 ? -14.230 1.325 10.297 1.00 88.50 84 LEU A N 1
ATOM 622 C CA . LEU A 1 84 ? -15.557 0.734 10.430 1.00 88.50 84 LEU A CA 1
ATOM 623 C C . LEU A 1 84 ? -15.832 0.436 11.902 1.00 88.50 84 LEU A C 1
ATOM 625 O O . LEU A 1 84 ? -15.201 -0.444 12.486 1.00 88.50 84 LEU A O 1
ATOM 629 N N . THR A 1 85 ? -16.787 1.143 12.498 1.00 90.06 85 THR A N 1
ATOM 630 C CA . THR A 1 85 ? -17.296 0.824 13.837 1.00 90.06 85 THR A CA 1
ATOM 631 C C . THR A 1 85 ? -18.233 -0.374 13.740 1.00 90.06 85 THR A C 1
ATOM 633 O O . THR A 1 85 ? -19.280 -0.287 13.102 1.00 90.06 85 THR A O 1
ATOM 636 N N . VAL A 1 86 ? -17.861 -1.495 14.357 1.00 86.00 86 VAL A N 1
ATOM 637 C CA . VAL A 1 86 ? -18.672 -2.722 14.345 1.00 86.00 86 VAL A CA 1
ATOM 638 C C . VAL A 1 86 ? -19.516 -2.829 15.614 1.00 86.00 86 VAL A C 1
ATOM 640 O O . VAL A 1 86 ? -20.671 -3.240 15.556 1.00 86.00 86 VAL A O 1
ATOM 643 N N . THR A 1 87 ? -18.967 -2.411 16.756 1.00 88.88 87 THR A N 1
ATOM 644 C CA . THR A 1 87 ? -19.697 -2.261 18.023 1.00 88.88 87 THR A CA 1
ATOM 645 C C . THR A 1 87 ? -19.271 -0.972 18.730 1.00 88.88 87 THR A C 1
ATOM 647 O O . THR A 1 87 ? -18.326 -0.309 18.312 1.00 88.88 87 THR A O 1
ATOM 650 N N . ALA A 1 88 ? -19.934 -0.620 19.837 1.00 83.38 88 ALA A N 1
ATOM 651 C CA . ALA A 1 88 ? -19.581 0.561 20.631 1.00 83.38 88 ALA A CA 1
ATOM 652 C C . ALA A 1 88 ? -18.138 0.540 21.182 1.00 83.38 88 ALA A C 1
ATOM 654 O O . ALA A 1 88 ? -17.586 1.594 21.481 1.00 83.38 88 ALA A O 1
ATOM 655 N N . SER A 1 89 ? -17.530 -0.642 21.315 1.00 86.44 89 SER A N 1
ATOM 656 C CA . SER A 1 89 ? -16.168 -0.833 21.828 1.00 86.44 89 SER A CA 1
ATOM 657 C C . SER A 1 89 ? -15.199 -1.405 20.793 1.00 86.44 89 SER A C 1
ATOM 659 O O . SER A 1 89 ? -14.026 -1.600 21.107 1.00 86.44 89 SER A O 1
ATOM 661 N N . TRP A 1 90 ? -15.667 -1.695 19.575 1.00 88.12 90 TRP A N 1
ATOM 662 C CA . TRP A 1 90 ? -14.865 -2.357 18.556 1.00 88.12 90 TRP A CA 1
ATOM 663 C C . TRP A 1 90 ? -14.991 -1.677 17.198 1.00 88.12 90 TRP A C 1
ATOM 665 O O . TRP A 1 90 ? -16.079 -1.556 16.626 1.00 88.12 90 TRP A O 1
ATOM 675 N N . SER A 1 91 ? -13.844 -1.277 16.662 1.00 88.25 91 SER A N 1
ATOM 676 C CA . SER A 1 91 ? -13.696 -0.731 15.323 1.00 88.25 91 SER A CA 1
ATOM 677 C C . SER A 1 91 ? -12.563 -1.430 14.575 1.00 88.25 91 SER A C 1
ATOM 679 O O . SER A 1 91 ? -11.666 -2.023 15.176 1.00 88.25 91 SER A O 1
ATOM 681 N N . ILE A 1 92 ? -12.628 -1.385 13.245 1.00 89.75 92 ILE A N 1
ATOM 682 C CA . ILE A 1 92 ? -11.641 -1.983 12.348 1.00 89.75 92 ILE A CA 1
ATOM 683 C C . ILE A 1 92 ? -11.198 -0.938 11.334 1.00 89.75 92 ILE A C 1
ATOM 685 O O . ILE A 1 92 ? -12.031 -0.363 10.634 1.00 89.75 92 ILE A O 1
ATOM 689 N N . ASP A 1 93 ? -9.891 -0.748 11.194 1.00 89.06 93 ASP A N 1
ATOM 690 C CA . ASP A 1 93 ? -9.344 0.040 10.095 1.00 89.06 93 ASP A CA 1
ATOM 691 C C . ASP A 1 93 ? -9.405 -0.743 8.785 1.00 89.06 93 ASP A C 1
ATOM 693 O O . ASP A 1 93 ? -9.017 -1.912 8.707 1.00 89.06 93 ASP A O 1
ATOM 697 N N . VAL A 1 94 ? -9.899 -0.080 7.747 1.00 91.50 94 VAL A N 1
ATOM 698 C CA . VAL A 1 94 ? -9.940 -0.571 6.377 1.00 91.50 94 VAL A CA 1
ATOM 699 C C . VAL A 1 94 ? -9.099 0.351 5.512 1.00 91.50 94 VAL A C 1
ATOM 701 O O . VAL A 1 94 ? -9.338 1.559 5.458 1.00 91.50 94 VAL A O 1
ATOM 704 N N . VAL A 1 95 ? -8.120 -0.235 4.830 1.00 92.94 95 VAL A N 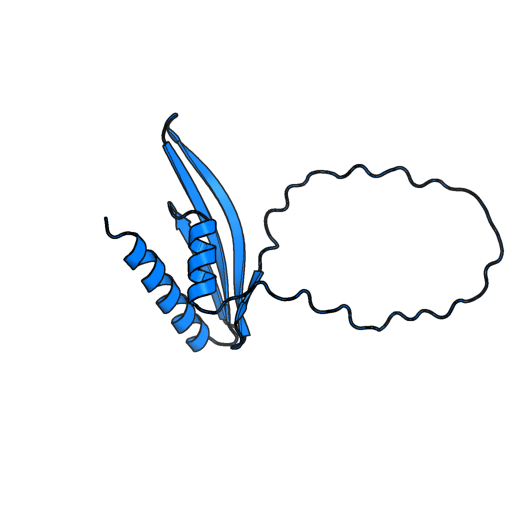1
ATOM 705 C CA . VAL A 1 95 ? -7.179 0.471 3.961 1.00 92.94 95 VAL A CA 1
ATOM 706 C C . VAL A 1 95 ? -7.261 -0.131 2.565 1.00 92.94 95 VAL A C 1
ATOM 708 O O . VAL A 1 95 ? -7.096 -1.338 2.398 1.00 92.94 95 VAL A O 1
ATOM 711 N N . VAL A 1 96 ? -7.508 0.703 1.558 1.00 94.25 96 VAL A N 1
ATOM 712 C CA . VAL A 1 96 ? -7.514 0.298 0.147 1.00 94.25 96 VAL A CA 1
ATOM 713 C C . VAL A 1 96 ? -6.263 0.843 -0.524 1.00 94.25 96 VAL A C 1
ATOM 715 O O . VAL A 1 96 ? -6.034 2.056 -0.521 1.00 94.25 96 VAL A O 1
ATOM 718 N N . LEU A 1 97 ? -5.470 -0.058 -1.102 1.00 95.44 97 LEU A N 1
ATOM 719 C CA . LEU A 1 97 ? -4.236 0.260 -1.812 1.00 95.44 97 LEU A CA 1
ATOM 720 C C . LEU A 1 97 ? -4.352 -0.136 -3.284 1.00 95.44 97 LEU A C 1
ATOM 722 O O . LEU A 1 97 ? -4.768 -1.255 -3.601 1.00 95.44 97 LEU A O 1
ATOM 726 N N . ASP A 1 98 ? -3.938 0.774 -4.159 1.00 95.88 98 ASP A N 1
ATOM 727 C CA . ASP A 1 98 ? -3.786 0.530 -5.591 1.00 95.88 98 ASP A CA 1
ATOM 728 C C . ASP A 1 98 ? -2.307 0.277 -5.895 1.00 95.88 98 ASP A C 1
ATOM 730 O O . ASP A 1 98 ? -1.448 1.072 -5.522 1.00 95.88 98 ASP A O 1
ATOM 734 N N . PHE A 1 99 ? -2.017 -0.843 -6.550 1.00 95.94 99 PHE A N 1
ATOM 735 C CA . PHE A 1 99 ? -0.692 -1.280 -6.971 1.00 95.94 99 PHE A CA 1
ATOM 736 C C . PHE A 1 99 ? -0.571 -1.092 -8.478 1.00 95.94 99 PHE A C 1
ATOM 738 O O . PHE A 1 99 ? -1.444 -1.524 -9.232 1.00 95.94 99 PHE A O 1
ATOM 745 N N . GLU A 1 100 ? 0.525 -0.489 -8.914 1.00 95.56 100 GLU A N 1
ATOM 746 C CA . GLU A 1 100 ? 0.854 -0.256 -10.314 1.00 95.56 100 GLU A CA 1
ATOM 747 C C . GLU A 1 100 ? 2.271 -0.768 -10.587 1.00 95.56 100 GLU A C 1
ATOM 749 O O . GLU A 1 100 ? 3.168 -0.593 -9.763 1.00 95.56 100 GLU A O 1
ATOM 754 N N . ALA A 1 101 ? 2.483 -1.388 -11.745 1.00 95.62 101 ALA A N 1
ATOM 755 C CA . ALA A 1 101 ? 3.794 -1.846 -12.193 1.00 95.62 101 ALA A CA 1
ATOM 756 C C . ALA A 1 101 ? 3.922 -1.733 -13.725 1.00 95.62 101 ALA A C 1
ATOM 758 O O . ALA A 1 101 ? 2.902 -1.731 -14.436 1.00 95.62 101 ALA A O 1
ATOM 759 N N . PRO A 1 102 ? 5.152 -1.653 -14.268 1.00 94.81 102 PRO A N 1
ATOM 760 C CA . PRO A 1 102 ? 5.370 -1.608 -15.716 1.00 94.81 102 PRO A CA 1
ATOM 761 C C . PRO A 1 102 ? 4.772 -2.831 -16.435 1.00 94.81 102 PRO A C 1
ATOM 763 O O . PRO A 1 102 ? 4.080 -2.677 -17.453 1.00 94.81 102 PRO A O 1
ATOM 766 N N . ASP A 1 103 ? 4.938 -4.014 -15.847 1.00 96.31 103 ASP A N 1
ATOM 767 C CA . ASP A 1 103 ? 4.536 -5.318 -16.376 1.00 96.31 103 ASP A CA 1
ATOM 768 C C . ASP A 1 103 ? 3.920 -6.230 -15.289 1.00 96.31 103 ASP A C 1
ATOM 770 O O . ASP A 1 103 ? 3.851 -5.880 -14.109 1.00 96.31 103 ASP A O 1
ATOM 774 N N . ALA A 1 104 ? 3.409 -7.390 -15.709 1.00 95.81 104 ALA A N 1
ATOM 775 C CA . ALA A 1 104 ? 2.706 -8.327 -14.833 1.00 95.81 104 ALA A CA 1
ATOM 776 C C . ALA A 1 104 ? 3.632 -9.132 -13.905 1.00 95.81 104 ALA A C 1
ATOM 778 O O . ALA A 1 104 ? 3.186 -9.538 -12.835 1.00 95.81 104 ALA A O 1
ATOM 779 N N . GLU A 1 105 ? 4.888 -9.361 -14.293 1.00 96.31 105 GLU A N 1
ATOM 780 C CA . GLU A 1 105 ? 5.866 -10.096 -13.484 1.00 96.31 105 GLU A CA 1
ATOM 781 C C . GLU A 1 105 ? 6.286 -9.249 -12.281 1.00 96.31 105 GLU A C 1
ATOM 783 O O . GLU A 1 105 ? 6.173 -9.694 -11.138 1.00 96.31 105 GLU A O 1
ATOM 788 N N . THR A 1 106 ? 6.618 -7.980 -12.530 1.00 95.00 106 THR A N 1
ATOM 789 C CA . THR A 1 106 ? 6.908 -6.994 -11.484 1.00 95.00 106 THR A CA 1
ATOM 790 C C . THR A 1 106 ? 5.711 -6.824 -10.541 1.00 95.00 106 THR A C 1
ATOM 792 O O . THR A 1 106 ? 5.874 -6.755 -9.320 1.00 95.00 106 THR A O 1
ATOM 795 N N . LEU A 1 107 ? 4.482 -6.800 -11.077 1.00 96.19 107 LEU A N 1
ATOM 796 C CA . LEU A 1 107 ? 3.279 -6.732 -10.245 1.00 96.19 107 LEU A CA 1
ATOM 797 C C . LEU A 1 107 ? 3.118 -7.974 -9.354 1.00 96.19 107 LEU A C 1
ATOM 799 O O . LEU A 1 107 ? 2.831 -7.821 -8.167 1.00 96.19 107 LEU A O 1
ATOM 803 N N . ASP A 1 108 ? 3.291 -9.186 -9.896 1.00 96.44 108 ASP A N 1
ATOM 804 C CA . ASP A 1 108 ? 3.184 -10.427 -9.113 1.00 96.44 108 ASP A CA 1
ATOM 805 C C . ASP A 1 108 ? 4.226 -10.469 -7.993 1.00 96.44 108 ASP A C 1
ATOM 807 O O . ASP A 1 108 ? 3.893 -10.802 -6.854 1.00 96.44 108 ASP A O 1
ATOM 811 N N . GLU A 1 109 ? 5.467 -10.066 -8.278 1.00 96.06 109 GLU A N 1
ATOM 812 C CA . GLU A 1 109 ? 6.532 -10.005 -7.280 1.00 96.06 109 GLU A CA 1
ATOM 813 C C . GLU A 1 109 ? 6.174 -9.047 -6.135 1.00 96.06 109 GLU A C 1
ATOM 815 O O . GLU A 1 109 ? 6.248 -9.426 -4.959 1.00 96.06 109 GLU A O 1
ATOM 820 N N . VAL A 1 110 ? 5.718 -7.830 -6.460 1.00 95.69 110 VAL A N 1
ATOM 821 C CA . VAL A 1 110 ? 5.282 -6.840 -5.463 1.00 95.69 110 VAL A CA 1
ATOM 822 C C . VAL A 1 110 ? 4.135 -7.389 -4.623 1.00 95.69 110 VAL A C 1
ATOM 824 O O . VAL A 1 110 ? 4.203 -7.343 -3.394 1.00 95.69 110 VAL A O 1
ATOM 827 N N . LEU A 1 111 ? 3.092 -7.933 -5.256 1.00 96.06 111 LEU A N 1
ATOM 828 C CA . LEU A 1 111 ? 1.923 -8.467 -4.555 1.00 96.06 111 LEU A CA 1
ATOM 829 C C . LEU A 1 111 ? 2.299 -9.646 -3.653 1.00 96.06 111 LEU A C 1
ATOM 831 O O . LEU A 1 111 ? 1.828 -9.731 -2.515 1.00 96.06 111 LEU A O 1
ATOM 835 N N . ARG A 1 112 ? 3.179 -10.537 -4.121 1.00 95.38 112 ARG A N 1
ATOM 836 C CA . ARG A 1 112 ? 3.687 -11.674 -3.348 1.00 95.38 112 ARG A C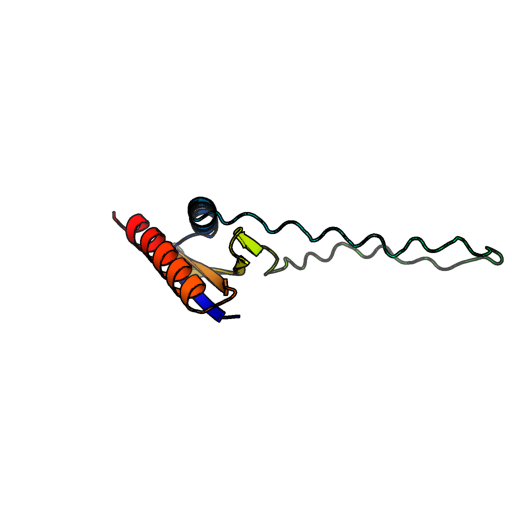A 1
ATOM 837 C C . ARG A 1 112 ? 4.484 -11.209 -2.134 1.00 95.38 112 ARG A C 1
ATOM 839 O O . ARG A 1 112 ? 4.221 -11.675 -1.024 1.00 95.38 112 ARG A O 1
ATOM 846 N N . ALA A 1 113 ? 5.417 -10.279 -2.322 1.00 94.06 113 ALA A N 1
ATOM 847 C CA . ALA A 1 113 ? 6.223 -9.730 -1.237 1.00 94.06 113 ALA A CA 1
ATOM 848 C C . ALA A 1 113 ? 5.350 -8.994 -0.205 1.00 94.06 113 ALA A C 1
ATOM 850 O O . ALA A 1 113 ? 5.506 -9.188 1.003 1.00 94.06 113 ALA A O 1
ATOM 851 N N . TYR A 1 114 ? 4.363 -8.223 -0.673 1.00 93.12 114 TYR A N 1
ATOM 852 C CA . TYR A 1 114 ? 3.401 -7.535 0.187 1.00 93.12 114 TYR A CA 1
ATOM 853 C C . TYR A 1 114 ? 2.558 -8.521 1.000 1.00 93.12 114 TYR A C 1
ATOM 855 O O . TYR A 1 114 ? 2.408 -8.372 2.215 1.00 93.12 114 TYR A O 1
ATOM 863 N N . ARG A 1 115 ? 2.067 -9.585 0.353 1.00 91.94 115 ARG A N 1
ATOM 864 C CA . ARG A 1 115 ? 1.301 -10.648 1.009 1.00 91.94 115 ARG A CA 1
ATOM 865 C C . ARG A 1 115 ? 2.101 -11.304 2.132 1.00 91.94 115 ARG A C 1
ATOM 867 O O . ARG A 1 115 ? 1.564 -11.475 3.226 1.00 91.94 115 ARG A O 1
ATOM 874 N N . LEU A 1 116 ? 3.373 -11.630 1.901 1.00 92.19 116 LEU A N 1
ATOM 875 C CA . LEU A 1 116 ? 4.237 -12.220 2.929 1.00 92.19 116 LEU A CA 1
ATOM 876 C C . LEU A 1 116 ? 4.344 -11.321 4.169 1.00 92.19 116 LEU A C 1
ATOM 878 O O . LEU A 1 116 ? 4.179 -11.810 5.286 1.00 92.19 116 LEU A O 1
ATOM 882 N N . LEU A 1 117 ? 4.522 -10.008 3.993 1.00 89.62 117 LEU A N 1
ATOM 883 C CA . LEU A 1 117 ? 4.585 -9.064 5.116 1.00 89.62 117 LEU A CA 1
ATOM 884 C C . LEU A 1 117 ? 3.277 -8.996 5.915 1.00 89.62 117 LEU A C 1
ATOM 886 O O . LEU A 1 117 ? 3.310 -8.954 7.149 1.00 89.62 117 LEU A O 1
ATOM 890 N N . THR A 1 118 ? 2.132 -9.035 5.228 1.00 86.62 118 THR A N 1
ATOM 891 C CA . THR A 1 118 ? 0.816 -9.003 5.888 1.00 86.62 118 THR A CA 1
ATOM 892 C C . THR A 1 118 ? 0.488 -10.294 6.640 1.00 86.62 118 THR A C 1
ATOM 894 O O . THR A 1 118 ? -0.137 -10.230 7.693 1.00 86.62 118 THR A O 1
ATOM 897 N N . MET A 1 119 ? 0.949 -11.459 6.166 1.00 85.12 119 MET A N 1
ATOM 898 C CA . MET A 1 119 ? 0.728 -12.738 6.856 1.00 85.12 119 MET A CA 1
ATOM 899 C C . MET A 1 119 ? 1.648 -12.913 8.070 1.00 85.12 119 MET A C 1
ATOM 901 O O . MET A 1 119 ? 1.208 -13.403 9.104 1.00 85.12 119 MET A O 1
ATOM 905 N N . LEU A 1 120 ? 2.911 -12.483 7.974 1.00 70.94 120 LEU A N 1
ATOM 906 C CA . LEU A 1 120 ? 3.890 -12.622 9.062 1.00 70.94 120 LEU A CA 1
ATOM 907 C C . LEU A 1 120 ? 3.596 -11.722 10.267 1.00 70.94 120 LEU A C 1
ATOM 909 O O . LEU A 1 120 ? 4.022 -12.019 11.376 1.00 70.94 120 LEU A O 1
ATOM 913 N N . SER A 1 121 ? 2.863 -10.631 10.060 1.00 59.12 121 SER A N 1
ATOM 914 C CA . SER A 1 121 ? 2.510 -9.693 11.132 1.00 59.12 121 SER A CA 1
ATOM 915 C C . SER A 1 121 ? 1.197 -10.043 11.840 1.00 59.12 121 SER A C 1
ATOM 917 O O . SER A 1 121 ? 0.821 -9.358 12.785 1.00 59.12 121 SER A O 1
ATOM 919 N N . GLY A 1 122 ? 0.492 -11.077 11.366 1.00 49.25 122 GLY A N 1
ATOM 920 C CA . GLY A 1 122 ? -0.712 -11.629 11.991 1.00 49.25 122 GLY A CA 1
ATOM 921 C C . GLY A 1 122 ? -0.443 -12.853 12.870 1.00 49.25 122 GLY A C 1
ATOM 922 O O . GLY A 1 122 ? -1.398 -13.494 13.301 1.00 49.25 122 GLY A O 1
ATOM 923 N N . ALA A 1 123 ? 0.827 -13.208 13.105 1.00 34.62 123 ALA A N 1
ATOM 924 C CA . ALA A 1 123 ? 1.185 -14.253 14.055 1.00 34.62 123 ALA A CA 1
ATOM 925 C C . ALA A 1 123 ? 1.060 -13.690 15.489 1.00 34.62 123 ALA A C 1
ATOM 927 O O . ALA A 1 123 ? 1.740 -12.703 15.784 1.00 34.62 123 ALA A O 1
ATOM 928 N N . PRO A 1 124 ? 0.169 -14.246 16.332 1.00 40.88 124 PRO A N 1
ATOM 929 C CA . PRO A 1 124 ? 0.031 -13.849 17.733 1.00 40.88 124 PRO A CA 1
ATOM 930 C C . PRO A 1 124 ? 1.281 -14.165 18.563 1.00 40.88 124 PRO A C 1
ATOM 932 O O . PRO A 1 124 ? 2.012 -15.120 18.207 1.00 40.88 124 PRO A O 1
#

Foldseek 3Di:
DDKDKDKDKQQAVVLVVVLCVVVQWDFPPDPDPDPPPPDDDPDDDDDDDDDDDPPDPDPPVDQWDGKTAHPQGKIKTWRDWDWAPPDPPDIMIMTMIMIDHPDDVVVVVVVVSSVVSVVVVPDD

Sequence (124 aa):
MAQARLEFRGIPLSTHRAYMQKLGFRPCSPSAPSPESVALPEGTDAAPDRLPASTAPSQDRAAGTERHCRDDGAAIAVREVRTLTVTASWSIDVVVLDFEAPDAETLDEVLRAYRLLTMLSGAP

Solvent-accessible surface area (backbone atoms only — not comparable to full-atom values): 7774 Å² total; per-residue (Å²): 109,31,74,50,77,48,80,43,72,69,52,51,67,71,58,52,52,53,50,38,47,75,74,57,31,39,75,51,73,76,75,74,80,76,91,82,75,83,73,76,91,78,81,92,82,87,87,83,91,80,88,78,76,86,76,71,86,76,85,71,81,75,73,58,82,56,42,27,33,31,97,85,58,34,36,42,32,46,56,44,80,48,74,48,73,78,49,100,90,41,68,37,35,35,34,31,39,39,39,40,15,64,39,63,67,62,38,49,52,51,54,50,56,52,49,53,57,61,57,66,72,67,64,131

pLDDT: mean 77.05, std 22.16, range [34.62, 96.44]